Protein 9MUX (pdb70)

Sequence (80 aa):
GPLGSQLCGRVFKSSGETTYSCRDCAIDPTCVVLCMDCFQDSVHKNHRYKMHTSTGGGFCDCGDTEAWKTGPFCVNHEPRWA

Nearest PDB structures (foldseek):
  5tdc-assembly2_C  TM=1.003E+00  e=9.386E-14  Homo sapiens
  5um3-assembly1_A  TM=9.967E-01  e=2.254E-12  Homo sapiens
  3ny1-assembly1_A  TM=9.512E-01  e=1.067E-12  Homo sapiens
  5tda-assembly1_A  TM=9.948E-01  e=5.068E-12  Homo sapiens
  7y6x-assembly1_B  TM=8.270E-01  e=1.903E-07  Arabidopsis thaliana

B-factor: mean 12.66, std 7.09, range [4.21, 42.07]

Secondary structure (DSSP, 8-state):
-TTTTSS--PBP-TTPEEEEETTTBSSTT--B-HHHHHTSGGGGS-EEEEE-SS--B--TT-TTTBSS--S-TTT--/---

Structure (mmCIF, N/CA/C/O backbone):
data_9MUX
#
_entry.id   9MUX
#
_cell.length_a   27.091
_cell.length_b   43.809
_cell.length_c   27.085
_cell.angle_alpha   90.00
_cell.angle_beta   111.27
_cell.angle_gamma   90.00
#
_symmetry.space_group_name_H-M   'P 1 21 1'
#
loop_
_entity.id
_entity.type
_entity.pdbx_description
1 polymer 'E3 ubiquitin-protein ligase UBR1'
2 polymer 'ARG-TRP-ALA-NH2 peptide'
3 non-polymer 'ZINC ION'
4 water water
#
loop_
_atom_site.group_PDB
_atom_site.id
_atom_site.type_symbol
_atom_site.label_atom_id
_atom_site.label_alt_id
_atom_site.label_comp_id
_atom_site.label_asym_id
_atom_site.label_entity_id
_atom_site.label_seq_id
_atom_site.pdbx_PDB_ins_code
_atom_s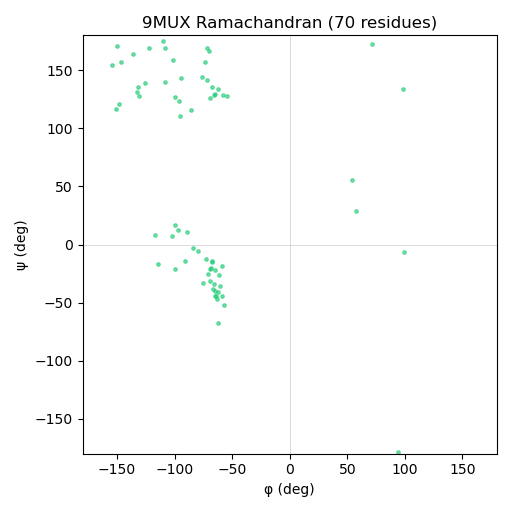ite.Cartn_x
_atom_site.Cartn_y
_atom_site.Cartn_z
_atom_site.occupancy
_atom_site.B_iso_or_equiv
_atom_site.auth_seq_id
_atom_site.auth_comp_id
_atom_site.auth_asym_id
_atom_site.auth_atom_id
_atom_site.pdbx_PDB_model_num
ATOM 1 N N . GLY A 1 1 ? -3.791 -4.988 -15.922 1.00 17.55 92 GLY A N 1
ATOM 2 C CA . GLY A 1 1 ? -4.819 -4.186 -16.561 1.00 15.79 92 GLY A CA 1
ATOM 3 C C . GLY A 1 1 ? -5.301 -3.069 -15.658 1.00 15.20 92 GLY A C 1
ATOM 4 O O . GLY A 1 1 ? -4.706 -2.813 -14.612 1.00 15.95 92 GLY A O 1
ATOM 5 N N . PRO A 1 2 ? -6.399 -2.417 -16.040 1.00 10.79 93 PRO A N 1
ATOM 6 C CA . PRO A 1 2 ? -6.877 -1.273 -15.247 1.00 11.54 93 PRO A CA 1
ATOM 7 C C . PRO A 1 2 ? -7.226 -1.613 -13.809 1.00 12.95 93 PRO A C 1
ATOM 8 O O . PRO A 1 2 ? -6.980 -0.788 -12.920 1.00 15.76 93 PRO A O 1
ATOM 12 N N . LEU A 1 3 ? -7.784 -2.799 -13.539 1.00 14.24 94 LEU A N 1
ATOM 13 C CA . LEU A 1 3 ? -8.084 -3.152 -12.152 1.00 21.03 94 LEU A CA 1
ATOM 14 C C . LEU A 1 3 ? -6.813 -3.270 -11.324 1.00 21.20 94 LEU A C 1
ATOM 15 O O . LEU A 1 3 ? -6.741 -2.756 -10.202 1.00 27.78 94 LEU A O 1
ATOM 20 N N . GLY A 1 4 ? -5.792 -3.930 -11.866 1.00 19.01 95 GLY A N 1
ATOM 21 C CA . GLY A 1 4 ? -4.546 -4.105 -11.145 1.00 22.22 95 GLY A CA 1
ATOM 22 C C . GLY A 1 4 ? -3.771 -2.824 -10.915 1.00 24.44 95 GLY A C 1
ATOM 23 O O . GLY A 1 4 ? -2.858 -2.807 -10.084 1.00 24.35 95 GLY A O 1
ATOM 24 N N . SER A 1 5 ? -4.109 -1.751 -11.629 1.00 19.26 96 SER A N 1
ATOM 25 C CA . SER A 1 5 ? -3.364 -0.501 -11.530 1.00 21.58 96 SER A CA 1
ATOM 26 C C . SER A 1 5 ? -4.197 0.655 -10.990 1.00 19.49 96 SER A C 1
ATOM 27 O O . SER A 1 5 ? -3.721 1.796 -10.996 1.00 20.52 96 SER A O 1
ATOM 30 N N . GLN A 1 6 ? -5.417 0.393 -10.509 1.00 15.34 97 GLN A N 1
ATOM 31 C CA . GLN A 1 6 ? -6.244 1.453 -9.934 1.00 17.19 97 GLN A CA 1
ATOM 32 C C . GLN A 1 6 ? -5.584 2.064 -8.701 1.00 15.21 97 GLN A C 1
ATOM 33 O O . GLN A 1 6 ? -5.611 3.284 -8.510 1.00 17.55 97 GLN A O 1
ATOM 39 N N . LEU A 1 7 ? -4.993 1.230 -7.859 1.00 12.76 98 LEU A N 1
ATOM 40 C CA . LEU A 1 7 ? -4.240 1.656 -6.697 1.00 10.87 98 LEU A CA 1
ATOM 41 C C . LEU A 1 7 ? -2.771 1.412 -6.984 1.00 10.68 98 LEU A C 1
ATOM 42 O O . LEU A 1 7 ? -2.399 0.747 -7.959 1.00 13.99 98 LEU A O 1
ATOM 47 N N . CYS A 1 8 ? -1.927 1.950 -6.121 1.00 8.69 99 CYS A N 1
ATOM 48 C CA . CYS A 1 8 ? -0.498 1.836 -6.349 1.00 8.95 99 CYS A CA 1
ATOM 49 C C . CYS A 1 8 ? -0.016 0.392 -6.334 1.00 11.89 99 CYS A C 1
ATOM 50 O O . CYS A 1 8 ? 0.432 -0.137 -7.358 1.00 12.79 99 CYS A O 1
ATOM 53 N N . GLY A 1 9 ? -0.072 -0.232 -5.163 1.00 9.80 100 GLY A N 1
ATOM 54 C CA . GLY A 1 9 ? 0.390 -1.602 -5.005 1.00 14.48 100 GLY A CA 1
ATOM 55 C C . GLY A 1 9 ? 1.833 -1.862 -5.395 1.00 11.08 100 GLY A C 1
ATOM 56 O O . GLY A 1 9 ? 2.161 -2.997 -5.763 1.00 15.10 100 GLY A O 1
ATOM 57 N N . ARG A 1 10 ? 2.720 -0.880 -5.283 1.00 12.28 101 ARG A N 1
ATOM 58 C CA . ARG A 1 10 ? 4.106 -1.143 -5.656 1.00 12.04 101 ARG A CA 1
ATOM 59 C C . ARG A 1 10 ? 4.700 -2.164 -4.688 1.00 12.30 101 ARG A C 1
ATOM 60 O O . ARG A 1 10 ? 4.590 -2.012 -3.469 1.00 11.60 101 ARG A O 1
ATOM 68 N N . VAL A 1 11 ? 5.304 -3.225 -5.224 1.00 10.75 102 VAL A N 1
ATOM 69 C CA . VAL A 1 11 ? 6.019 -4.207 -4.411 1.00 7.86 102 VAL A CA 1
ATOM 70 C C . VAL A 1 11 ? 7.490 -3.826 -4.429 1.00 9.87 102 VAL A C 1
ATOM 71 O O . VAL A 1 11 ? 8.099 -3.729 -5.500 1.00 12.04 102 VAL A O 1
ATOM 75 N N . PHE A 1 12 ? 8.073 -3.6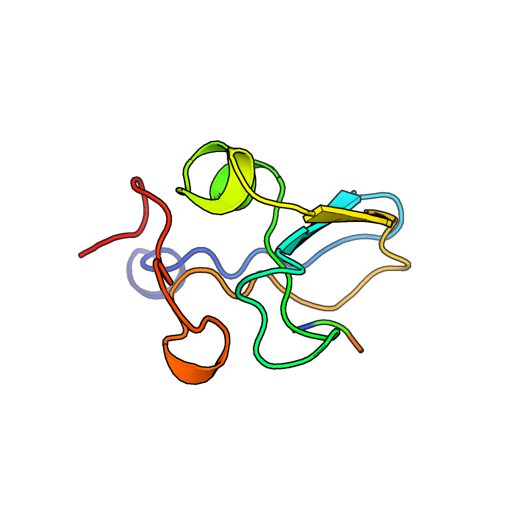20 -3.255 1.00 7.96 103 PHE A N 1
ATOM 76 C CA . PHE A 1 12 ? 9.445 -3.135 -3.182 1.00 9.52 103 PHE A CA 1
ATOM 77 C C . PHE A 1 12 ? 10.452 -4.229 -3.497 1.00 9.68 103 PHE A C 1
ATOM 78 O O . PHE A 1 12 ? 10.265 -5.387 -3.126 1.00 10.71 103 PHE A O 1
ATOM 86 N N . LYS A 1 13 ? 11.537 -3.847 -4.166 1.00 9.52 104 LYS A N 1
ATOM 87 C CA . LYS A 1 13 ? 12.680 -4.725 -4.359 1.00 9.44 104 LYS A CA 1
ATOM 88 C C . LYS A 1 13 ? 13.799 -4.283 -3.424 1.00 11.31 104 LYS A C 1
ATOM 89 O O . LYS A 1 13 ? 13.863 -3.121 -3.014 1.00 12.09 104 LYS A O 1
ATOM 95 N N A SER A 1 14 ? 14.688 -5.223 -3.105 0.18 11.21 105 SER A N 1
ATOM 96 N N B SER A 1 14 ? 14.661 -5.235 -3.064 0.82 11.08 105 SER A N 1
ATOM 97 C CA A SER A 1 14 ? 15.828 -4.933 -2.243 0.18 11.45 105 SER A CA 1
ATOM 98 C CA B SER A 1 14 ? 15.812 -4.937 -2.223 0.82 11.42 105 SER A CA 1
ATOM 99 C C A SER A 1 14 ? 16.609 -3.745 -2.784 0.18 10.94 105 SER A C 1
ATOM 100 C C B SER A 1 14 ? 16.570 -3.738 -2.782 0.82 10.86 105 SER A C 1
ATOM 101 O O A SER A 1 14 ? 16.948 -3.696 -3.969 0.18 11.28 105 SER A O 1
ATOM 102 O O B SER A 1 14 ? 16.836 -3.665 -3.984 0.82 11.23 105 SER A O 1
ATOM 107 N N . GLY A 1 15 ? 16.884 -2.778 -1.912 1.00 10.98 106 GLY A N 1
ATOM 108 C CA . GLY A 1 15 ? 17.587 -1.578 -2.294 1.00 11.44 106 GLY A CA 1
ATOM 109 C C . GLY A 1 15 ? 16.712 -0.37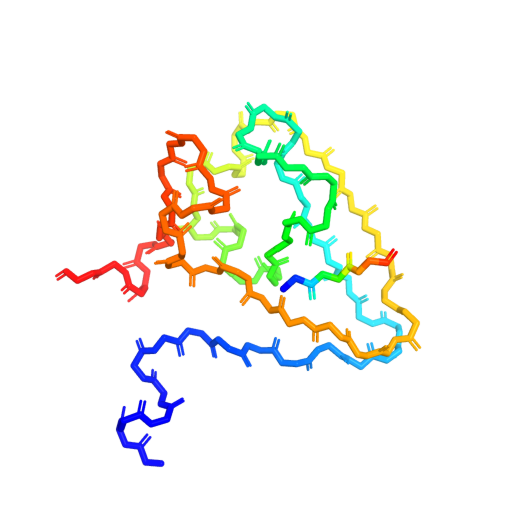5 -2.568 1.00 13.11 106 GLY A C 1
ATOM 110 O O . GLY A 1 15 ? 17.222 0.745 -2.560 1.00 13.02 106 GLY A O 1
ATOM 111 N N . GLU A 1 16 ? 15.423 -0.573 -2.839 1.00 10.25 107 GLU A N 1
ATOM 112 C CA . GLU A 1 16 ? 14.515 0.551 -3.014 1.00 11.29 107 GLU A CA 1
ATOM 113 C C . GLU A 1 16 ? 14.204 1.209 -1.675 1.00 9.77 107 GLU A C 1
ATOM 114 O O . GLU A 1 16 ? 14.322 0.608 -0.610 1.00 13.29 107 GLU A O 1
ATOM 120 N N . THR A 1 17 ? 13.807 2.465 -1.739 1.00 10.34 108 THR A N 1
ATOM 121 C CA . THR A 1 17 ? 13.570 3.257 -0.538 1.00 11.21 108 THR A CA 1
ATOM 122 C C . THR A 1 17 ? 12.080 3.315 -0.228 1.00 10.41 108 THR A C 1
ATOM 123 O O . THR A 1 17 ? 11.274 3.667 -1.094 1.00 13.56 108 THR A O 1
ATOM 127 N N . THR A 1 18 ? 11.719 2.962 1.002 1.00 10.56 109 THR A N 1
ATOM 128 C CA . THR A 1 18 ? 10.353 3.114 1.488 1.00 10.23 109 THR A CA 1
ATOM 129 C C . THR A 1 18 ? 10.258 4.353 2.378 1.00 8.05 109 THR A C 1
ATOM 130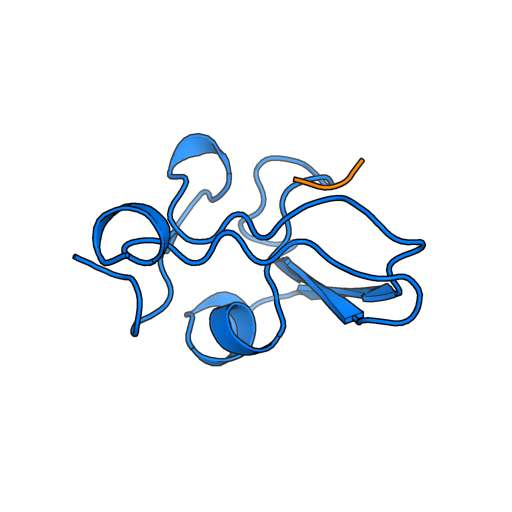 O O . THR A 1 18 ? 11.254 4.809 2.943 1.00 8.88 109 THR A O 1
ATOM 134 N N . TYR A 1 19 ? 9.044 4.866 2.527 1.00 6.37 110 TYR A N 1
ATOM 135 C CA . TYR A 1 19 ? 8.793 6.054 3.326 1.00 5.96 110 TYR A CA 1
ATOM 136 C C . TYR A 1 19 ? 7.631 5.784 4.252 1.00 8.21 110 TYR A C 1
ATOM 137 O O . TYR A 1 19 ? 6.618 5.229 3.833 1.00 11.73 110 TYR A O 1
ATOM 146 N N . SER A 1 20 ? 7.757 6.176 5.499 1.00 7.96 111 SER A N 1
ATOM 147 C CA . SER A 1 20 ? 6.624 6.105 6.400 1.00 8.85 111 SER A CA 1
ATOM 148 C C . SER A 1 20 ? 6.425 7.480 7.001 1.00 8.37 111 SER A C 1
ATOM 149 O O . SER A 1 20 ? 7.394 8.174 7.315 1.00 11.02 111 SER A O 1
ATOM 152 N N . CYS A 1 21 ? 5.177 7.895 7.117 1.00 7.01 112 CYS A N 1
ATOM 153 C CA . CYS A 1 21 ? 4.880 9.128 7.823 1.00 6.66 112 CYS A CA 1
ATOM 154 C C . CYS A 1 21 ? 4.758 8.800 9.297 1.00 6.60 112 CYS A C 1
ATOM 155 O O . CYS A 1 21 ? 3.851 8.064 9.702 1.00 6.93 112 CYS A O 1
ATOM 158 N N . ARG A 1 22 ? 5.661 9.344 10.099 1.00 7.40 113 ARG A N 1
ATOM 159 C CA . ARG A 1 22 ? 5.596 9.066 11.525 1.00 7.76 113 ARG A CA 1
ATOM 160 C C . ARG A 1 22 ? 4.416 9.756 12.186 1.00 9.07 113 ARG A C 1
A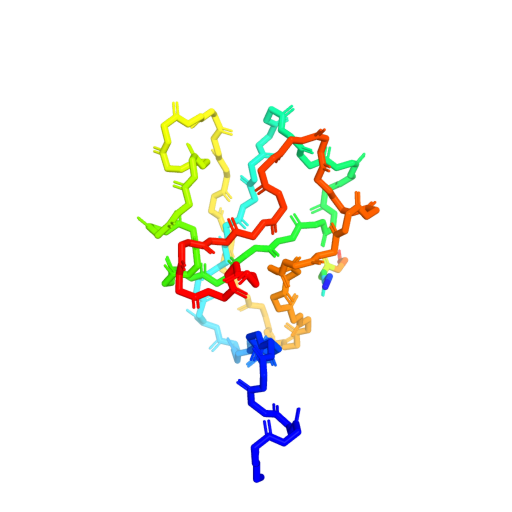TOM 161 O O . ARG A 1 22 ? 3.938 9.283 13.217 1.00 9.61 113 ARG A O 1
ATOM 169 N N . ASP A 1 23 ? 3.928 10.854 11.614 1.00 7.68 114 ASP A N 1
ATOM 170 C CA . ASP A 1 23 ? 2.761 11.523 12.169 1.00 9.01 114 ASP A CA 1
ATOM 171 C C . ASP A 1 23 ? 1.469 10.780 11.873 1.00 7.97 114 ASP A C 1
ATOM 172 O O . ASP A 1 23 ? 0.537 10.831 12.679 1.00 10.01 114 ASP A O 1
ATOM 177 N N . CYS A 1 24 ? 1.368 10.109 10.723 1.00 6.14 115 CYS A N 1
ATOM 178 C CA . CYS A 1 24 ? 0.085 9.567 10.303 1.00 6.16 115 CYS A CA 1
ATOM 179 C C . CYS A 1 24 ? 0.020 8.052 10.254 1.00 7.68 115 CYS A C 1
ATOM 180 O O . CYS A 1 24 ? -1.085 7.516 10.188 1.00 8.15 115 CYS A O 1
ATOM 183 N N . ALA A 1 25 ? 1.153 7.357 10.256 1.00 6.99 116 ALA A N 1
ATOM 184 C CA . ALA A 1 25 ? 1.116 5.902 10.167 1.00 7.08 116 ALA A CA 1
ATOM 185 C C . ALA A 1 25 ? 0.401 5.322 11.375 1.00 7.35 116 ALA A C 1
ATOM 186 O O . ALA A 1 25 ? 0.668 5.710 12.520 1.00 10.06 116 ALA A O 1
ATOM 188 N N . ILE A 1 26 ? -0.505 4.381 11.130 1.00 7.19 117 ILE A N 1
ATOM 189 C CA . ILE A 1 26 ? -1.143 3.687 12.240 1.00 9.21 117 ILE A CA 1
ATOM 190 C C . ILE A 1 26 ? -0.126 2.837 13.000 1.00 10.23 117 ILE A C 1
ATOM 191 O O . ILE A 1 26 ? -0.184 2.728 14.230 1.00 11.97 117 ILE A O 1
ATOM 196 N N . ASP A 1 27 ? 0.806 2.213 12.296 1.00 9.01 118 ASP A N 1
ATOM 197 C CA . ASP A 1 27 ? 1.887 1.476 12.938 1.00 12.94 118 ASP A CA 1
ATOM 198 C C . 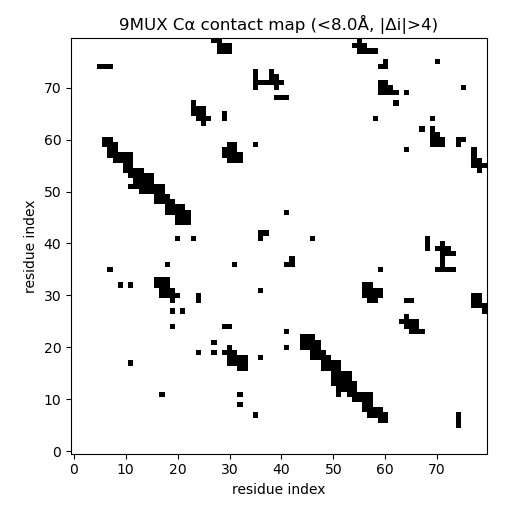ASP A 1 27 ? 3.095 1.546 12.021 1.00 10.41 118 ASP A C 1
ATOM 199 O O . ASP A 1 27 ? 2.996 2.043 10.889 1.00 9.40 118 ASP A O 1
ATOM 204 N N . PRO A 1 28 ? 4.272 1.105 12.487 1.00 14.20 119 PRO A N 1
ATOM 205 C CA . PRO A 1 28 ? 5.486 1.318 11.685 1.00 14.54 119 PRO A CA 1
ATOM 206 C C . PRO A 1 28 ? 5.523 0.530 10.387 1.00 9.02 119 PRO A C 1
ATOM 207 O O . PRO A 1 28 ? 6.366 0.833 9.531 1.00 12.88 119 PRO A O 1
ATOM 211 N N . THR A 1 29 ? 4.652 -0.463 10.223 1.00 9.78 120 THR A N 1
ATOM 212 C CA . THR A 1 29 ? 4.637 -1.227 8.978 1.00 7.19 120 THR A CA 1
ATOM 213 C C . THR A 1 29 ? 3.913 -0.515 7.847 1.00 8.17 120 THR A C 1
ATOM 214 O O . THR A 1 29 ? 3.925 -1.024 6.722 1.00 7.03 120 THR A O 1
ATOM 218 N N . CYS A 1 30 ? 3.291 0.633 8.115 1.00 5.92 121 CYS A N 1
ATOM 219 C CA . CYS A 1 30 ? 2.591 1.398 7.089 1.00 6.24 121 CYS A CA 1
ATOM 220 C C . CYS A 1 30 ? 3.605 2.224 6.321 1.00 6.67 121 CYS A C 1
ATOM 221 O O . CYS 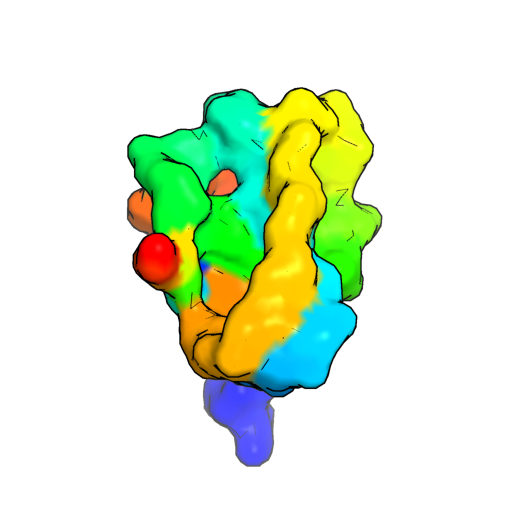A 1 30 ? 4.318 3.046 6.908 1.00 7.40 121 CYS A O 1
ATOM 224 N N A VAL A 1 31 ? 3.670 2.020 5.008 0.00 5.35 122 VAL A N 1
ATOM 225 N N B VAL A 1 31 ? 3.687 2.005 5.012 1.00 5.06 122 VAL A N 1
ATOM 226 C CA A VAL A 1 31 ? 4.754 2.562 4.205 0.00 5.14 122 VAL A CA 1
ATOM 227 C CA B VAL A 1 31 ? 4.754 2.575 4.198 1.00 4.87 122 VAL A CA 1
ATOM 228 C C A VAL A 1 31 ? 4.219 3.003 2.849 0.00 5.61 122 VAL A C 1
ATOM 229 C C B VAL A 1 31 ? 4.194 3.035 2.865 1.00 5.52 122 VAL A C 1
ATOM 230 O O A VAL A 1 31 ? 3.176 2.543 2.384 0.00 6.07 122 VAL A O 1
ATOM 231 O O B VAL A 1 31 ? 3.135 2.598 2.420 1.00 6.46 122 VAL A O 1
ATOM 238 N N . LEU A 1 32 ? 4.944 3.929 2.227 1.00 5.23 123 LEU A N 1
ATOM 239 C CA . LEU A 1 32 ? 4.611 4.447 0.916 1.00 5.78 123 LEU A CA 1
ATOM 240 C C . LEU A 1 32 ? 5.830 4.333 0.024 1.00 5.85 123 LEU A C 1
ATOM 241 O O . LEU A 1 32 ? 6.969 4.472 0.481 1.00 6.09 123 LEU A O 1
ATOM 246 N N . CYS A 1 33 ? 5.582 4.097 -1.263 1.00 5.32 124 CYS A N 1
ATOM 247 C CA . CYS A 1 33 ? 6.663 4.239 -2.222 1.00 5.74 124 CYS A CA 1
ATOM 248 C C . CYS A 1 33 ? 7.011 5.717 -2.376 1.00 6.16 124 CYS A C 1
ATOM 249 O O . CYS A 1 33 ? 6.295 6.607 -1.911 1.00 6.04 124 CYS A O 1
ATOM 252 N N . MET A 1 34 ? 8.162 5.975 -2.997 1.00 7.26 125 MET A N 1
ATOM 253 C CA . MET A 1 34 ? 8.642 7.344 -3.127 1.00 7.73 125 MET A CA 1
ATOM 254 C C . MET A 1 34 ? 7.647 8.220 -3.877 1.00 5.74 125 MET A C 1
ATOM 255 O O . MET A 1 34 ? 7.396 9.361 -3.474 1.00 6.58 125 MET A O 1
ATOM 260 N N . ASP A 1 35 ? 7.086 7.715 -4.982 1.00 6.33 126 ASP A N 1
ATOM 261 C CA . ASP A 1 35 ? 6.163 8.531 -5.772 1.00 8.71 126 ASP A CA 1
ATOM 262 C C . ASP A 1 35 ? 4.921 8.886 -4.973 1.00 6.98 126 ASP A C 1
ATOM 263 O O . ASP A 1 35 ? 4.503 10.046 -4.951 1.00 7.77 126 ASP A O 1
ATOM 268 N N . CYS A 1 36 ? 4.319 7.902 -4.301 1.00 6.46 127 CYS A N 1
ATOM 269 C CA . CYS A 1 36 ? 3.131 8.205 -3.510 1.00 6.32 127 CYS A CA 1
ATOM 270 C C . CYS A 1 36 ? 3.461 9.146 -2.364 1.00 6.19 127 CYS A C 1
ATOM 271 O O . CYS A 1 36 ? 2.694 10.075 -2.083 1.00 7.01 127 CYS A O 1
ATOM 274 N N . PHE A 1 37 ? 4.603 8.948 -1.707 1.00 5.27 128 PHE A N 1
ATOM 275 C CA . PHE A 1 37 ? 5.010 9.861 -0.645 1.00 5.69 128 PHE A CA 1
ATOM 276 C C . PHE A 1 37 ? 5.104 11.288 -1.168 1.00 6.49 128 PHE A C 1
ATOM 277 O O . PHE A 1 37 ? 4.539 12.220 -0.584 1.00 6.05 128 PHE A O 1
ATOM 285 N N . GLN A 1 38 ? 5.836 11.478 -2.267 1.00 6.69 129 GLN A N 1
ATOM 286 C CA . GLN A 1 38 ? 6.060 12.808 -2.809 1.00 6.28 129 GLN A CA 1
ATOM 287 C C . GLN A 1 38 ? 4.792 13.417 -3.381 1.00 6.27 129 GLN A C 1
ATOM 288 O O . GLN A 1 38 ? 4.720 14.647 -3.499 1.00 9.14 129 GLN A O 1
ATOM 294 N N . ASP A 1 39 ? 3.788 12.608 -3.711 1.00 5.73 130 ASP A N 1
ATOM 295 C CA . ASP A 1 39 ? 2.508 13.088 -4.223 1.00 6.50 130 ASP A CA 1
ATOM 296 C C . ASP A 1 39 ? 1.455 13.185 -3.137 1.00 5.08 130 ASP A C 1
ATOM 297 O O . ASP A 1 39 ? 0.265 13.337 -3.444 1.00 5.83 130 ASP A O 1
ATOM 302 N N . SER A 1 40 ? 1.861 13.084 -1.877 1.00 5.33 131 SER A N 1
ATOM 303 C CA . SER A 1 40 ? 0.934 13.042 -0.759 1.00 5.74 131 SER A CA 1
ATOM 304 C C . SER A 1 40 ? 1.236 14.178 0.207 1.00 5.45 131 SER A C 1
ATOM 305 O O . SER A 1 40 ? 2.311 14.777 0.189 1.00 5.93 131 SER A O 1
ATOM 308 N N . VAL A 1 41 ? 0.312 14.375 1.150 1.00 4.68 132 VAL A N 1
ATOM 309 C CA . VAL A 1 41 ? 0.490 15.391 2.173 1.00 5.73 132 VAL A CA 1
ATOM 310 C C . VAL A 1 41 ? 1.664 15.062 3.080 1.00 5.50 132 VAL A C 1
ATOM 311 O O . VAL A 1 41 ? 2.235 15.950 3.720 1.00 6.41 132 VAL A O 1
ATOM 315 N N . HIS A 1 42 ? 2.047 13.787 3.146 1.00 5.18 133 HIS A N 1
ATOM 316 C CA . HIS A 1 42 ? 3.024 13.344 4.132 1.00 5.40 133 HIS A CA 1
ATOM 317 C C . HIS A 1 42 ? 4.421 13.803 3.790 1.00 5.88 133 HIS A C 1
ATOM 318 O O . HIS A 1 42 ? 5.282 13.774 4.671 1.00 6.10 133 HIS A O 1
ATOM 325 N N . LYS A 1 43 ? 4.640 14.295 2.562 1.00 6.31 134 LYS A N 1
ATOM 326 C CA . LYS A 1 43 ? 5.912 14.925 2.234 1.00 6.79 134 LYS A CA 1
ATOM 327 C C . LYS A 1 43 ? 6.186 16.118 3.139 1.00 8.68 134 LYS A C 1
ATOM 328 O O . LYS A 1 43 ? 7.340 16.537 3.259 1.00 10.49 134 LYS A O 1
ATOM 334 N N . ASN A 1 44 ? 5.158 16.656 3.793 1.00 6.95 135 ASN A N 1
ATOM 335 C CA . ASN A 1 44 ? 5.291 17.808 4.672 1.00 9.12 135 ASN A CA 1
ATOM 336 C C . ASN A 1 44 ? 5.295 17.419 6.140 1.00 8.78 135 ASN A C 1
ATOM 337 O O . ASN A 1 44 ? 5.253 18.301 7.006 1.00 12.57 135 ASN A O 1
ATOM 342 N N . HIS A 1 45 ? 5.328 16.126 6.450 1.00 8.43 136 HIS A N 1
ATOM 343 C CA . HIS A 1 45 ? 5.218 15.635 7.815 1.00 6.94 136 HIS A CA 1
ATOM 344 C C . HIS A 1 45 ? 6.545 15.059 8.287 1.00 6.87 136 HIS A C 1
ATOM 345 O O . HIS A 1 45 ? 7.497 14.929 7.529 1.00 8.89 136 HIS A O 1
ATOM 352 N N . ARG A 1 46 ? 6.590 14.678 9.555 1.00 6.87 137 ARG A N 1
ATOM 353 C CA . ARG A 1 46 ? 7.738 13.943 10.061 1.00 7.28 137 ARG A CA 1
ATOM 354 C C . ARG A 1 46 ? 7.723 12.555 9.444 1.00 7.00 137 ARG A C 1
ATOM 355 O O . ARG A 1 46 ? 6.719 11.854 9.540 1.00 8.79 137 ARG A O 1
ATOM 363 N N . TYR A 1 47 ? 8.821 12.159 8.811 1.00 7.00 138 TYR A N 1
ATOM 364 C CA . TYR A 1 47 ? 8.849 10.912 8.057 1.00 6.79 138 TYR A CA 1
ATOM 365 C C . TYR A 1 47 ? 10.127 10.140 8.334 1.00 8.60 138 TYR A C 1
ATOM 366 O O . TYR A 1 47 ? 11.124 10.678 8.822 1.00 9.14 138 TYR A O 1
ATOM 375 N N . LYS A 1 48 ? 10.090 8.870 7.974 1.00 8.95 139 LYS A N 1
ATOM 376 C CA . LYS A 1 48 ? 11.235 7.984 8.088 1.00 9.55 139 LYS A CA 1
ATOM 377 C C . LYS A 1 48 ? 11.418 7.245 6.773 1.00 10.70 139 LYS A C 1
ATOM 378 O O . LYS A 1 48 ? 10.473 6.637 6.259 1.00 10.99 139 LYS A O 1
ATOM 384 N N . MET A 1 49 ? 12.629 7.293 6.239 1.00 9.21 140 MET A N 1
ATOM 385 C CA . MET A 1 49 ? 12.990 6.506 5.069 1.00 10.25 140 MET A CA 1
ATOM 386 C C . MET A 1 49 ? 13.632 5.206 5.516 1.00 10.91 140 MET A C 1
ATOM 387 O O . MET A 1 49 ? 14.381 5.177 6.493 1.00 12.87 140 MET A O 1
ATOM 392 N N . HIS A 1 50 ? 13.352 4.124 4.796 1.00 9.66 141 HIS A N 1
ATOM 393 C CA . HIS A 1 50 ? 13.942 2.843 5.175 1.00 9.44 141 HIS A CA 1
ATOM 394 C C . HIS A 1 50 ? 14.171 2.011 3.926 1.00 11.32 141 HIS A C 1
ATOM 395 O O . HIS A 1 50 ? 13.232 1.708 3.186 1.00 10.60 141 HIS A O 1
ATOM 402 N N . THR A 1 51 ? 15.427 1.654 3.697 1.00 10.91 142 THR A N 1
ATOM 403 C CA . THR A 1 51 ? 15.786 0.863 2.527 1.00 10.67 142 THR A CA 1
ATOM 404 C C . THR A 1 51 ? 15.154 -0.518 2.615 1.00 9.49 142 THR A C 1
ATOM 405 O O . THR A 1 51 ? 15.267 -1.205 3.633 1.00 12.43 142 THR A O 1
ATOM 409 N N . SER A 1 52 ? 14.481 -0.925 1.547 1.00 10.72 143 SER A N 1
ATOM 410 C CA . SER A 1 52 ? 13.825 -2.222 1.527 1.00 11.33 143 SER A CA 1
ATOM 411 C C . SER A 1 52 ? 14.854 -3.341 1.433 1.00 11.70 143 SER A C 1
ATOM 412 O O . SER A 1 52 ? 15.860 -3.221 0.728 1.00 12.64 143 SER A O 1
ATOM 415 N N . THR A 1 53 ? 14.594 -4.434 2.147 1.00 13.65 144 THR A N 1
ATOM 416 C CA . THR A 1 53 ? 15.303 -5.687 1.926 1.00 17.92 144 THR A CA 1
ATOM 417 C C . THR A 1 53 ? 14.607 -6.552 0.888 1.00 16.05 144 THR A C 1
ATOM 418 O O . THR A 1 53 ? 14.959 -7.726 0.728 1.00 21.68 144 THR A O 1
ATOM 422 N N . GLY A 1 54 ? 13.629 -6.000 0.185 1.00 17.78 145 GLY A N 1
ATOM 423 C CA . GLY A 1 54 ? 12.831 -6.750 -0.758 1.00 17.32 145 GLY A CA 1
ATOM 424 C C . GLY A 1 54 ? 11.523 -7.174 -0.128 1.00 15.24 145 GLY A C 1
ATOM 425 O O . GLY A 1 54 ? 11.501 -7.675 1.000 1.00 22.71 145 GLY A O 1
ATOM 426 N N . GLY A 1 55 ? 10.430 -6.988 -0.840 1.00 16.70 146 GLY A N 1
ATOM 427 C CA . GLY A 1 55 ? 9.142 -7.348 -0.301 1.00 17.69 146 GLY A CA 1
ATOM 428 C C . GLY A 1 55 ? 8.466 -6.173 0.365 1.00 16.47 146 GLY A C 1
ATOM 429 O O . GLY A 1 55 ? 8.958 -5.045 0.387 1.00 21.32 146 GLY A O 1
ATOM 430 N N . GLY A 1 56 ? 7.293 -6.452 0.905 1.00 12.09 147 GLY A N 1
ATOM 431 C CA . GLY A 1 56 ? 6.425 -5.385 1.353 1.00 11.70 147 GLY A CA 1
ATOM 432 C C . GLY A 1 56 ? 5.835 -4.640 0.173 1.00 9.20 147 GLY A C 1
ATOM 433 O O . GLY A 1 56 ? 6.207 -4.866 -0.994 1.00 12.70 147 GLY A O 1
ATOM 434 N N . PHE A 1 57 ? 4.912 -3.735 0.462 1.00 6.10 148 PHE A N 1
ATOM 435 C CA . PHE A 1 57 ? 4.178 -3.082 -0.602 1.00 5.60 148 PHE A CA 1
ATOM 436 C C . PHE A 1 57 ? 3.684 -1.728 -0.117 1.00 4.93 148 PHE A C 1
ATOM 437 O O . PHE A 1 57 ? 3.508 -1.498 1.081 1.00 4.21 148 PHE A O 1
ATOM 445 N N . CYS A 1 58 ? 3.473 -0.833 -1.072 1.00 6.11 149 CYS A N 1
ATOM 446 C CA . CYS A 1 58 ? 2.987 0.507 -0.787 1.00 5.03 149 CYS A CA 1
ATOM 447 C C . CYS A 1 58 ? 1.549 0.489 -0.271 1.00 4.51 149 CYS A C 1
ATOM 448 O O . CYS A 1 58 ? 0.680 -0.192 -0.822 1.00 6.40 149 CYS A O 1
ATOM 451 N N . ASP A 1 59 ? 1.296 1.276 0.775 1.00 4.71 150 ASP A N 1
ATOM 452 C CA . ASP A 1 59 ? -0.009 1.366 1.419 1.00 5.10 150 ASP A CA 1
ATOM 453 C C . ASP A 1 59 ? -0.812 2.576 0.987 1.00 5.77 150 ASP A C 1
ATOM 454 O O . ASP A 1 59 ? -1.777 2.935 1.666 1.00 5.10 150 ASP A O 1
ATOM 459 N N . CYS A 1 60 ? -0.448 3.209 -0.118 1.00 5.89 151 CYS A N 1
ATOM 460 C CA . CYS A 1 60 ? -1.268 4.290 -0.630 1.00 5.43 151 CYS A CA 1
ATOM 461 C C . CYS A 1 60 ? -2.695 3.800 -0.825 1.00 6.10 151 CYS A C 1
ATOM 462 O O . CYS A 1 60 ? -2.927 2.741 -1.425 1.00 6.89 151 CYS A O 1
ATOM 465 N N . GLY A 1 61 ? -3.651 4.537 -0.260 1.00 6.50 152 GLY A N 1
ATOM 466 C CA . GLY A 1 61 ? -5.047 4.242 -0.458 1.00 7.78 152 GLY A CA 1
ATOM 467 C C . GLY A 1 61 ? -5.716 3.477 0.660 1.00 9.87 152 GLY A C 1
ATOM 468 O O . GLY A 1 61 ? -6.943 3.313 0.617 1.00 12.49 152 GLY A O 1
ATOM 469 N N . ASP A 1 62 ? -4.980 3.018 1.670 1.00 7.65 153 ASP A N 1
ATOM 470 C CA . ASP A 1 62 ? -5.580 2.229 2.745 1.00 7.00 153 ASP A CA 1
ATOM 471 C C . ASP A 1 62 ? -5.935 3.154 3.903 1.00 7.22 153 ASP A C 1
ATOM 472 O O . ASP A 1 62 ? -5.053 3.642 4.614 1.00 8.10 153 ASP A O 1
ATOM 477 N N . THR A 1 63 ? -7.241 3.347 4.132 1.00 7.83 154 THR A N 1
ATOM 478 C CA . THR A 1 63 ? -7.681 4.178 5.247 1.00 9.90 154 THR A CA 1
ATOM 479 C C . THR A 1 63 ? -7.227 3.617 6.581 1.00 8.99 154 THR A C 1
ATOM 480 O O . THR A 1 63 ? -7.114 4.368 7.559 1.00 11.33 154 THR A O 1
ATOM 484 N N . GLU A 1 64 ? -7.003 2.311 6.665 1.00 8.46 155 GLU A N 1
ATOM 485 C CA . GLU A 1 64 ? -6.607 1.695 7.925 1.00 9.60 155 GLU A CA 1
ATOM 486 C C . GLU A 1 64 ? -5.108 1.791 8.182 1.00 10.66 155 GLU A C 1
ATOM 487 O O . GLU A 1 64 ? -4.643 1.380 9.250 1.00 12.10 155 GLU A O 1
ATOM 493 N N . ALA A 1 65 ? -4.346 2.347 7.244 1.00 8.69 156 ALA A N 1
ATOM 494 C CA . ALA A 1 65 ? -2.919 2.555 7.437 1.00 8.09 156 ALA A CA 1
ATOM 495 C C . ALA A 1 65 ? -2.556 3.974 7.841 1.00 7.36 156 ALA A C 1
ATOM 496 O O . ALA A 1 65 ? -1.475 4.178 8.394 1.00 7.69 156 ALA A O 1
ATOM 498 N N . TRP A 1 66 ? -3.419 4.953 7.569 1.00 7.03 157 TRP A N 1
ATOM 499 C CA . TRP A 1 66 ? -3.071 6.366 7.682 1.00 6.64 157 TRP A CA 1
ATOM 500 C C . TRP A 1 66 ? -4.155 7.101 8.447 1.00 8.78 157 TRP A C 1
ATOM 501 O O . TRP A 1 66 ? -5.336 7.007 8.100 1.00 11.51 157 TRP A O 1
ATOM 512 N N . LYS A 1 67 ? -3.736 7.890 9.435 1.00 7.48 158 LYS A N 1
ATOM 513 C CA . LYS A 1 67 ? -4.697 8.664 10.223 1.00 10.11 158 LYS A CA 1
ATOM 514 C C . LYS A 1 67 ? -5.333 9.770 9.398 1.00 10.32 158 LYS A C 1
ATOM 515 O O . LYS A 1 67 ? -6.497 10.125 9.628 1.00 13.50 158 LYS A O 1
ATOM 521 N N . THR A 1 68 ? -4.599 10.323 8.437 1.00 9.04 159 THR A N 1
ATOM 522 C CA . THR A 1 68 ? -5.095 11.356 7.538 1.00 10.70 159 THR A CA 1
ATOM 523 C C . THR A 1 68 ? -4.421 11.138 6.195 1.00 8.35 159 THR A C 1
ATOM 524 O O . THR A 1 68 ? -3.339 10.554 6.118 1.00 8.47 159 THR A O 1
ATOM 528 N N . GLY A 1 69 ? -5.053 11.648 5.147 1.00 9.37 160 GLY A N 1
ATOM 529 C CA . GLY A 1 69 ? -4.480 11.662 3.816 1.00 7.90 160 GLY A CA 1
ATOM 530 C C . GLY A 1 69 ? -4.012 10.311 3.302 1.00 8.07 160 GLY A C 1
ATOM 531 O O . GLY A 1 69 ? -2.859 10.145 2.889 1.00 9.97 160 GLY A O 1
ATOM 532 N N . PRO A 1 70 ? -4.900 9.315 3.278 1.00 6.52 161 PRO A N 1
ATOM 533 C CA . PRO A 1 70 ? -4.452 7.972 2.892 1.00 6.84 161 PRO A CA 1
ATOM 534 C C . PRO A 1 70 ? -4.065 7.832 1.430 1.00 7.41 161 PRO A C 1
ATOM 535 O O . PRO A 1 70 ? -3.344 6.883 1.110 1.00 8.77 161 PRO A O 1
ATOM 539 N N . PHE A 1 71 ? -4.528 8.700 0.537 1.00 8.21 162 PHE A N 1
ATOM 540 C CA . PHE A 1 71 ? -4.202 8.619 -0.884 1.00 8.72 162 PHE A CA 1
ATOM 541 C C . PHE A 1 71 ? -3.253 9.744 -1.273 1.00 8.88 162 PHE A C 1
ATOM 542 O O . PHE A 1 71 ? -3.428 10.891 -0.853 1.00 9.11 162 PHE A O 1
ATOM 550 N N . CYS A 1 72 ? -2.280 9.435 -2.121 1.00 7.02 163 CYS A N 1
ATOM 551 C CA . CYS A 1 72 ? -1.590 10.486 -2.845 1.00 7.12 163 CYS A CA 1
ATOM 552 C C . CYS A 1 72 ? -2.518 11.066 -3.912 1.00 6.52 163 CYS A C 1
ATOM 553 O O . CYS A 1 72 ? -3.564 10.506 -4.235 1.00 7.80 163 CYS A O 1
ATOM 556 N N . VAL A 1 73 ? -2.109 12.188 -4.504 1.00 7.76 164 VAL A N 1
ATOM 557 C CA . VAL A 1 73 ? -3.033 12.873 -5.405 1.00 9.04 164 VAL A CA 1
ATOM 558 C C . VAL A 1 73 ? -3.329 12.033 -6.643 1.00 9.87 164 VAL A C 1
ATOM 559 O O . VAL A 1 73 ? -4.459 12.054 -7.159 1.00 11.01 164 VAL A O 1
ATOM 563 N N . ASN A 1 74 ? -2.342 11.271 -7.116 1.00 8.22 165 ASN A N 1
ATOM 564 C CA . ASN A 1 74 ? -2.508 10.455 -8.315 1.00 10.54 165 ASN A CA 1
ATOM 565 C C . ASN A 1 74 ? -3.566 9.380 -8.104 1.00 13.08 165 ASN A C 1
ATOM 566 O O . ASN A 1 74 ? -4.401 9.136 -8.978 1.00 13.05 165 ASN A O 1
ATOM 571 N N . HIS A 1 75 ? -3.538 8.709 -6.955 1.00 7.79 166 HIS A N 1
ATOM 572 C CA . HIS A 1 75 ? -4.403 7.563 -6.707 1.00 7.50 166 HIS A CA 1
ATOM 573 C C . HIS A 1 75 ? -5.726 7.922 -6.064 1.00 8.84 166 HIS A C 1
ATOM 574 O O . HIS A 1 75 ? -6.638 7.090 -6.049 1.00 10.96 166 HIS A O 1
ATOM 581 N N . GLU A 1 76 ? -5.845 9.127 -5.540 1.00 8.77 167 GLU A N 1
ATOM 582 C CA . GLU A 1 76 ? -7.050 9.554 -4.876 1.00 9.08 167 GLU A CA 1
ATOM 583 C C . GLU A 1 76 ? -8.230 9.443 -5.830 1.00 12.99 167 GLU A C 1
ATOM 584 O O . GLU A 1 76 ? -8.163 9.973 -6.945 1.00 16.38 167 GLU A O 1
ATOM 590 N N . PRO A 1 77 ? -9.327 8.790 -5.432 1.00 15.16 168 PRO A N 1
ATOM 591 C CA . PRO A 1 77 ? -10.544 8.721 -6.246 1.00 20.48 168 PRO A CA 1
ATOM 592 C C . PRO A 1 77 ? -11.165 10.100 -6.377 1.00 20.63 168 PRO A C 1
ATOM 593 O O . PRO A 1 77 ? -11.641 10.467 -7.451 1.00 36.01 168 PRO A O 1
ATOM 598 N N . ARG B 2 1 ? 2.125 -2.784 3.151 1.00 5.01 1 ARG D N 1
ATOM 599 C CA . ARG B 2 1 ? 2.744 -2.857 4.475 1.00 5.03 1 ARG D CA 1
ATOM 600 C C . ARG B 2 1 ? 4.107 -3.467 4.309 1.00 6.05 1 ARG D C 1
ATOM 601 O O . ARG B 2 1 ? 4.354 -4.170 3.326 1.00 5.44 1 ARG D O 1
ATOM 609 N N . TRP B 2 2 ? 4.980 -3.225 5.280 1.00 6.31 2 TRP D N 1
ATOM 610 C CA . TRP B 2 2 ? 6.264 -3.904 5.341 1.00 6.19 2 TRP D CA 1
ATOM 611 C C . TRP B 2 2 ? 6.664 -3.989 6.802 1.00 8.99 2 TRP D C 1
ATOM 612 O O . TRP B 2 2 ? 6.865 -2.961 7.458 1.00 8.48 2 TRP D O 1
ATOM 623 N N . ALA B 2 3 ? 6.766 -5.207 7.320 1.00 8.05 3 ALA D N 1
ATOM 624 C CA . ALA B 2 3 ? 7.110 -5.401 8.722 1.00 7.80 3 ALA D CA 1
ATOM 625 C C . ALA B 2 3 ? 8.559 -5.804 8.898 1.00 11.26 3 ALA D C 1
ATOM 626 O O . ALA B 2 3 ? 9.212 -5.363 9.847 1.00 12.40 3 ALA D O 1
#

Organism: Homo sapiens (NCBI:txid9606)

Foldseek 3Di:
DCVVPLFPFDWDAAFAKWKDAPVWFPDPLAIAHPVFCVQWPSVVGHMDIDGDRTGDTHQQPPCNGTNDTSHGPVNDD

InterPro domains:
  IPR003126 Zinc finger, UBR-type [PF02207] (99-166)
  IPR003126 Zinc finger, UBR-type [PS51157] (97-168)
  IPR003126 Zinc finger, UBR-type [SM00396] (97-167)
  IPR003769 Adaptor protein ClpS, core [PF02617] (222-300)
  IPR014719 Ribosomal protein bL12, C-terminal/adaptor protein ClpS-like [G3DSA:3.30.1390.10] (205-305)
  IPR014719 Ribosomal protein bL12, C-terminal/adaptor protein ClpS-like [SSF54736] (220-300)
  IPR036390 Winged helix DNA-binding domain superfamily [SSF46785] (770-850)
  IPR039164 E3 ubiquitin-protein ligase UBR1-like [PTHR21497] (29-1742)
  IPR042065 E3 ubiquitin-protein ligase ELL-like [G3DSA:1.10.10.2670] (761-859)
  IPR044046 E3 ubiquitin-protein ligase UBR-like, C-terminal [PF18995] (1298-1724)
  IPR047507 E3 ubiquitin-protein ligase UBR1, UBR-box [cd19678] (98-168)
  IPR055194 E3 ubiquitin-protein ligase UBR1-like, winged-helix domain [PF22960] (768-864)

Radius of gyration: 11.4 Å; Cα contacts (8 Å, |Δi|>4): 178; chains: 2; bounding box: 28×25×30 Å

GO terms:
  GO:0061630 ubiquitin protein ligase activity (F, IDA)
  GO:0005829 cytosol (C, IDA)
  GO:0043161 proteasome-mediated ubiquitin-dependent protein catabolic process (P, IDA)
  GO:0071596 ubiquitin-dependent protein catabolic process via the N-end rule pathway (P, IDA)
  GO:0005515 protein binding (F, IPI)
  GO:0070728 L-leucine binding (F, IDA)
  GO:0071233 cellular response to L-leucine (P, IDA)
  GO:0032007 negative regulation of TOR signaling (P, IMP)

Solvent-accessible surface area: 4941 Å² total; per-residue (Å²): 89,123,145,69,79,108,80,31,46,106,99,4,151,81,55,52,51,1,23,13,0,121,70,5,13,96,59,123,37,1,7,4,5,90,78,2,11,95,54,8,71,1,11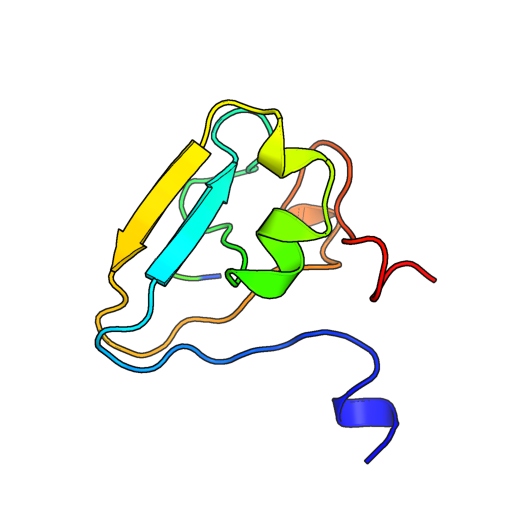6,116,52,143,105,117,111,98,81,3,107,30,29,24,93,5,4,9,16,48,86,122,0,6,124,76,31,33,42,3,101,109,45,98,153,71,54,124